Protein AF-W9TBB2-F1 (afdb_monomer_lite)

Sequence (89 aa):
MTSHLAENLKLLCSHYRSIAEVCRKLAINRAQFNKYLGGQSRPTPFNLKRIGDFFGVEGYELEMPPEQFARLVGARHPEAQAGPRTIRC

Radius of gyration: 13.86 Å; chains: 1; bounding box: 34×32×38 Å

Foldseek 3Di:
DDQLLLVLLVLLQVLAPHPVVVCVVLVHDPVVVVCRNVVVDDDDLVSQVSSCVSSVHHSVLSRDHSVVSNVVSVVVPPDSPPDPPPPDD

Structure (mmCIF, N/CA/C/O backbone):
data_AF-W9TBB2-F1
#
_entry.id   AF-W9TBB2-F1
#
loop_
_atom_site.group_PDB
_atom_site.id
_atom_site.type_symbol
_atom_site.label_atom_id
_atom_site.label_alt_id
_atom_site.label_comp_id
_atom_site.label_asym_id
_atom_site.label_entity_id
_atom_site.label_seq_id
_atom_site.pdbx_PDB_ins_code
_atom_site.Cartn_x
_atom_site.Cartn_y
_atom_site.Cartn_z
_atom_site.occupancy
_atom_site.B_iso_or_equiv
_atom_site.auth_seq_id
_atom_site.auth_comp_id
_atom_site.auth_asym_id
_atom_site.auth_atom_id
_atom_site.pdbx_PDB_model_num
ATOM 1 N N . MET A 1 1 ? 6.351 16.997 -6.925 1.00 45.91 1 MET A N 1
ATOM 2 C CA . MET A 1 1 ? 5.912 15.889 -7.803 1.00 45.91 1 MET A CA 1
ATOM 3 C C . MET A 1 1 ? 5.199 14.865 -6.935 1.00 45.91 1 MET A C 1
ATOM 5 O O . MET A 1 1 ? 5.845 14.181 -6.152 1.00 45.91 1 MET A O 1
ATOM 9 N N . THR A 1 2 ? 3.871 14.854 -6.970 1.00 53.81 2 THR A N 1
ATOM 10 C CA . THR A 1 2 ? 3.006 14.016 -6.127 1.00 53.81 2 THR A CA 1
ATOM 11 C C . THR A 1 2 ? 3.130 12.553 -6.544 1.00 53.81 2 THR A C 1
ATOM 13 O O . THR A 1 2 ? 2.725 12.171 -7.636 1.00 53.81 2 THR A O 1
ATOM 16 N N . SER A 1 3 ? 3.744 11.722 -5.701 1.00 68.69 3 SER A N 1
ATOM 17 C CA . SER A 1 3 ? 3.827 10.280 -5.955 1.00 68.69 3 SER A CA 1
ATOM 18 C C . SER A 1 3 ? 2.529 9.612 -5.496 1.00 68.69 3 SER A C 1
ATOM 20 O O . SER A 1 3 ? 2.428 9.217 -4.338 1.00 68.69 3 SER A O 1
ATOM 22 N N . HIS A 1 4 ? 1.547 9.486 -6.395 1.00 82.62 4 HIS A N 1
ATOM 23 C CA . HIS A 1 4 ? 0.243 8.853 -6.120 1.00 82.62 4 HIS A CA 1
ATOM 24 C C . HIS A 1 4 ? 0.379 7.414 -5.598 1.00 82.62 4 HIS A C 1
ATOM 26 O O . HIS A 1 4 ? -0.350 7.003 -4.699 1.00 82.62 4 HIS A O 1
ATOM 32 N N . LEU A 1 5 ? 1.415 6.703 -6.052 1.00 83.75 5 LEU A N 1
ATOM 33 C CA . LEU A 1 5 ? 1.805 5.378 -5.569 1.00 83.75 5 LEU A CA 1
ATOM 34 C C . LEU A 1 5 ? 1.903 5.286 -4.039 1.00 83.75 5 LEU A C 1
ATOM 36 O O . LEU A 1 5 ? 1.460 4.309 -3.438 1.00 83.75 5 LEU A O 1
ATOM 40 N N . ALA A 1 6 ? 2.493 6.297 -3.400 1.00 85.81 6 ALA A N 1
ATOM 41 C CA . ALA A 1 6 ? 2.701 6.300 -1.958 1.00 85.81 6 ALA A CA 1
ATOM 42 C C . ALA A 1 6 ? 1.372 6.391 -1.194 1.00 85.81 6 ALA A C 1
ATOM 44 O O . ALA A 1 6 ? 1.200 5.723 -0.174 1.00 85.81 6 ALA A O 1
ATOM 45 N N . GLU A 1 7 ? 0.427 7.189 -1.694 1.00 87.12 7 GLU A N 1
ATOM 46 C CA . GLU A 1 7 ? -0.918 7.294 -1.124 1.00 87.12 7 GLU A CA 1
ATOM 47 C C . GLU A 1 7 ? -1.736 6.031 -1.379 1.00 87.12 7 GLU A C 1
ATOM 49 O O . GLU A 1 7 ? -2.361 5.521 -0.453 1.00 87.12 7 GLU A O 1
ATOM 54 N N . ASN A 1 8 ? -1.647 5.458 -2.579 1.00 88.44 8 ASN A N 1
ATOM 55 C CA . ASN A 1 8 ? -2.329 4.213 -2.935 1.00 88.44 8 ASN A CA 1
ATOM 56 C C . ASN A 1 8 ? -1.844 3.028 -2.092 1.00 88.44 8 ASN A C 1
ATOM 58 O O . ASN A 1 8 ? -2.652 2.255 -1.582 1.00 88.44 8 ASN A O 1
ATOM 62 N N . LEU A 1 9 ? -0.532 2.925 -1.852 1.00 85.25 9 LEU A N 1
ATOM 63 C CA . LEU A 1 9 ? 0.045 1.937 -0.936 1.00 85.25 9 LEU A CA 1
ATOM 64 C C . LEU A 1 9 ? -0.448 2.125 0.503 1.00 85.25 9 LEU A C 1
ATOM 66 O O . LEU A 1 9 ? -0.746 1.142 1.179 1.00 85.25 9 LEU A O 1
ATOM 70 N N . LYS A 1 10 ? -0.555 3.373 0.982 1.00 85.38 10 LYS A N 1
ATOM 71 C CA . LYS A 1 10 ? -1.129 3.659 2.308 1.00 85.38 10 LYS A CA 1
ATOM 72 C C . LYS A 1 10 ? -2.599 3.265 2.374 1.00 85.38 10 LYS A C 1
ATOM 74 O O . LYS A 1 10 ? -2.991 2.649 3.358 1.00 85.38 10 LYS A O 1
ATOM 79 N N . LEU A 1 11 ? -3.376 3.576 1.337 1.00 85.31 11 LEU A N 1
ATOM 80 C CA . LEU A 1 11 ? -4.780 3.184 1.203 1.00 85.31 11 LEU A CA 1
ATOM 81 C C . LEU A 1 11 ? -4.929 1.668 1.298 1.00 85.31 11 LEU A C 1
ATOM 83 O O . LEU A 1 11 ? -5.649 1.188 2.168 1.00 85.31 11 LEU A O 1
ATOM 87 N N . LEU A 1 12 ? -4.165 0.918 0.498 1.00 82.62 12 LEU A N 1
ATOM 88 C CA . LEU A 1 12 ? -4.133 -0.543 0.561 1.00 82.62 12 LEU A CA 1
ATOM 89 C C . LEU A 1 12 ? -3.799 -1.041 1.960 1.00 82.62 12 LEU A C 1
ATOM 91 O O . LEU A 1 12 ? -4.520 -1.869 2.500 1.00 82.62 12 LEU A O 1
ATOM 95 N N . CYS A 1 13 ? -2.736 -0.521 2.575 1.00 80.62 13 CYS A N 1
ATOM 96 C CA . CYS A 1 13 ? -2.346 -0.921 3.921 1.00 80.62 13 CYS A CA 1
ATOM 97 C C . CYS A 1 13 ? -3.370 -0.544 5.000 1.00 80.62 13 CYS A C 1
ATOM 99 O O . CYS A 1 13 ? -3.424 -1.235 6.013 1.00 80.62 13 CYS A O 1
ATOM 101 N N . SER A 1 14 ? -4.165 0.511 4.800 1.00 80.56 14 SER A N 1
ATOM 102 C CA . SER A 1 14 ? -5.225 0.942 5.722 1.00 80.56 14 SER A CA 1
ATOM 103 C C . SER A 1 14 ? -6.344 -0.097 5.840 1.00 80.56 14 SER A C 1
ATOM 105 O O . SER A 1 14 ? -6.961 -0.230 6.892 1.00 80.56 14 SER A O 1
ATOM 107 N N . HIS A 1 15 ? -6.566 -0.892 4.788 1.00 74.56 15 HIS A N 1
ATOM 108 C CA . HIS A 1 15 ? -7.506 -2.014 4.823 1.00 74.56 15 HIS A CA 1
ATOM 109 C C . HIS A 1 15 ? -6.999 -3.206 5.652 1.00 74.56 15 HIS A C 1
ATOM 111 O O . HIS A 1 15 ? -7.777 -4.105 5.947 1.00 74.56 15 HIS A O 1
ATOM 117 N N . TYR A 1 16 ? -5.723 -3.236 6.050 1.00 77.06 16 TYR A N 1
ATOM 118 C CA . TYR A 1 16 ? -5.144 -4.327 6.834 1.00 77.06 16 TYR A CA 1
ATOM 119 C C . TYR A 1 16 ? -4.915 -3.918 8.286 1.00 77.06 16 TYR A C 1
ATOM 121 O O . TYR A 1 16 ? -4.672 -2.761 8.618 1.00 77.06 16 TYR A O 1
ATOM 129 N N . ARG A 1 17 ? -4.886 -4.919 9.170 1.00 69.38 17 ARG A N 1
ATOM 130 C CA . ARG A 1 17 ? -4.694 -4.731 10.615 1.00 69.38 17 ARG A CA 1
ATOM 131 C C . ARG A 1 17 ? -3.369 -4.050 10.974 1.00 69.38 17 ARG A C 1
ATOM 133 O O . ARG A 1 17 ? -3.269 -3.419 12.023 1.00 69.38 17 ARG A O 1
ATOM 140 N N . SER A 1 18 ? -2.325 -4.222 10.155 1.00 78.50 18 SER A N 1
ATOM 141 C CA . SER A 1 18 ? -1.012 -3.604 10.371 1.00 78.50 18 SER A CA 1
ATOM 142 C C . SER A 1 18 ? -0.088 -3.689 9.156 1.00 78.50 18 SER A C 1
ATOM 144 O O . SER A 1 18 ? 0.123 -4.760 8.592 1.00 78.50 18 SER A O 1
ATOM 146 N N . ILE A 1 19 ? 0.618 -2.589 8.866 1.00 80.88 19 ILE A N 1
ATOM 147 C CA . ILE A 1 19 ? 1.670 -2.523 7.830 1.00 80.88 19 ILE A CA 1
ATOM 148 C C . ILE A 1 19 ? 2.768 -3.569 8.078 1.00 80.88 19 ILE A C 1
ATOM 150 O O . ILE A 1 19 ? 3.306 -4.157 7.147 1.00 80.88 19 ILE A O 1
ATOM 154 N N . ALA A 1 20 ? 3.114 -3.824 9.345 1.00 78.38 20 ALA A N 1
ATOM 155 C CA . ALA A 1 20 ? 4.147 -4.798 9.694 1.00 78.38 20 ALA A CA 1
ATOM 156 C C . ALA A 1 20 ? 3.776 -6.235 9.288 1.00 78.38 20 ALA A C 1
ATOM 158 O O . ALA A 1 20 ? 4.658 -6.996 8.899 1.00 78.38 20 ALA A O 1
ATOM 159 N N . GLU A 1 21 ? 2.493 -6.597 9.353 1.00 81.81 21 GLU A N 1
ATOM 160 C CA . GLU A 1 21 ? 2.012 -7.912 8.920 1.00 81.81 21 GLU A CA 1
ATOM 161 C C . GLU A 1 21 ? 2.102 -8.050 7.398 1.00 81.81 21 GLU A C 1
ATOM 163 O O . GLU A 1 21 ? 2.587 -9.059 6.887 1.00 81.81 21 GLU A O 1
ATOM 168 N N . VAL A 1 22 ? 1.742 -6.986 6.682 1.00 83.94 22 VAL A N 1
ATOM 169 C CA . VAL A 1 22 ? 1.841 -6.916 5.224 1.00 83.94 22 VAL A CA 1
ATOM 170 C C . VAL A 1 22 ? 3.298 -7.007 4.761 1.00 83.94 22 VAL A C 1
ATOM 172 O O . VAL A 1 22 ? 3.614 -7.840 3.917 1.00 83.94 22 VAL A O 1
ATOM 175 N N . CYS A 1 23 ? 4.225 -6.253 5.368 1.00 85.62 23 CYS A N 1
ATOM 176 C CA . CYS A 1 23 ? 5.654 -6.343 5.036 1.00 85.62 23 CYS A CA 1
ATOM 177 C C . CYS A 1 23 ? 6.231 -7.750 5.265 1.00 85.62 23 CYS A C 1
ATOM 179 O O . CYS A 1 23 ? 7.073 -8.194 4.485 1.00 85.62 23 CYS A O 1
ATOM 181 N N . ARG A 1 24 ? 5.780 -8.454 6.317 1.00 84.44 24 ARG A N 1
ATOM 182 C CA . ARG A 1 24 ? 6.183 -9.845 6.585 1.00 84.44 24 ARG A CA 1
ATOM 183 C C . ARG A 1 24 ? 5.677 -10.789 5.496 1.00 84.44 24 ARG A C 1
ATOM 185 O O . ARG A 1 24 ? 6.462 -11.590 5.002 1.00 84.44 24 ARG A O 1
ATOM 192 N N . LYS A 1 25 ? 4.407 -10.665 5.094 1.00 82.62 25 LYS A N 1
ATOM 193 C CA . LYS A 1 25 ? 3.803 -11.483 4.026 1.00 82.62 25 LYS A CA 1
ATOM 194 C C . LYS A 1 25 ? 4.420 -11.203 2.650 1.00 82.62 25 LYS A C 1
ATOM 196 O O . LYS A 1 25 ? 4.669 -12.134 1.897 1.00 82.62 25 LYS A O 1
ATOM 201 N N . LEU A 1 26 ? 4.738 -9.944 2.355 1.00 83.44 26 LEU A N 1
ATOM 202 C CA . LEU A 1 26 ? 5.406 -9.520 1.117 1.00 83.44 26 LEU A CA 1
ATOM 203 C C . LEU A 1 26 ? 6.894 -9.899 1.053 1.00 83.44 26 LEU A C 1
ATOM 205 O O . LEU A 1 26 ? 7.510 -9.779 -0.009 1.00 83.44 26 LEU A O 1
ATOM 209 N N . ALA A 1 27 ? 7.485 -10.304 2.183 1.00 84.81 27 ALA A N 1
ATOM 210 C CA . ALA A 1 27 ? 8.924 -10.506 2.338 1.00 84.81 27 ALA A CA 1
ATOM 211 C C . ALA A 1 27 ? 9.747 -9.288 1.857 1.00 84.81 27 ALA A C 1
ATOM 213 O O . ALA A 1 27 ? 10.782 -9.431 1.204 1.00 84.81 27 ALA A O 1
ATOM 214 N N . ILE A 1 28 ? 9.267 -8.075 2.164 1.00 84.50 28 ILE A N 1
ATOM 215 C CA . ILE A 1 28 ? 9.940 -6.805 1.854 1.00 84.50 28 ILE A CA 1
ATOM 216 C C . ILE A 1 28 ? 10.481 -6.193 3.144 1.00 84.50 28 ILE A C 1
ATOM 218 O O . ILE A 1 28 ? 9.815 -6.169 4.182 1.00 84.50 28 ILE A O 1
ATOM 222 N N . ASN A 1 29 ? 11.693 -5.638 3.074 1.00 86.06 29 ASN A N 1
ATOM 223 C CA . ASN A 1 29 ? 12.277 -4.934 4.205 1.00 86.06 29 ASN A CA 1
ATOM 224 C C . ASN A 1 29 ? 11.431 -3.699 4.563 1.00 86.06 29 ASN A C 1
ATOM 226 O O . ASN A 1 29 ? 11.182 -2.826 3.727 1.00 86.06 29 ASN A O 1
ATOM 230 N N . ARG A 1 30 ? 11.024 -3.602 5.834 1.00 83.62 30 ARG A N 1
ATOM 231 C CA . ARG A 1 30 ? 10.164 -2.523 6.340 1.00 83.62 30 ARG A CA 1
ATOM 232 C C . ARG A 1 30 ? 10.743 -1.131 6.071 1.00 83.62 30 ARG A C 1
ATOM 234 O O . ARG A 1 30 ? 9.979 -0.223 5.771 1.00 83.62 30 ARG A O 1
ATOM 241 N N . ALA A 1 31 ? 12.066 -0.962 6.128 1.00 86.44 31 ALA A N 1
ATOM 242 C CA . ALA A 1 31 ? 12.723 0.309 5.823 1.00 86.44 31 ALA A CA 1
ATOM 243 C C . ALA A 1 31 ? 12.570 0.691 4.343 1.00 86.44 31 ALA A C 1
ATOM 245 O O . ALA A 1 31 ? 12.321 1.850 4.026 1.00 86.44 31 ALA A O 1
ATOM 246 N N . GLN A 1 32 ? 12.663 -0.286 3.439 1.00 86.31 32 GLN A N 1
ATOM 247 C CA . GLN A 1 32 ? 12.446 -0.092 2.003 1.00 86.31 32 GLN A CA 1
ATOM 248 C C . GLN A 1 32 ? 10.987 0.260 1.713 1.00 86.31 32 GLN A C 1
ATOM 250 O O . GLN A 1 32 ? 10.714 1.224 1.006 1.00 86.31 32 GLN A O 1
ATOM 255 N N . PHE A 1 33 ? 10.055 -0.460 2.339 1.00 85.81 33 PHE A N 1
ATOM 256 C CA . PHE A 1 33 ? 8.631 -0.176 2.207 1.00 85.81 33 PHE A CA 1
ATOM 257 C C . PHE A 1 33 ? 8.277 1.226 2.715 1.00 85.81 33 PHE A C 1
ATOM 259 O O . PHE A 1 33 ? 7.522 1.949 2.075 1.00 85.81 33 PHE A O 1
ATOM 266 N N . ASN A 1 34 ? 8.888 1.664 3.818 1.00 85.88 34 ASN A N 1
ATOM 267 C CA . ASN A 1 34 ? 8.670 3.006 4.353 1.00 85.88 34 ASN A CA 1
ATOM 268 C C . ASN A 1 34 ? 9.187 4.105 3.403 1.00 85.88 34 ASN A C 1
ATOM 270 O O . ASN A 1 34 ? 8.547 5.142 3.249 1.00 85.88 34 ASN A O 1
ATOM 274 N N . LYS A 1 35 ? 10.289 3.853 2.678 1.00 86.94 35 LYS A N 1
ATOM 275 C CA . LYS A 1 35 ? 10.748 4.750 1.600 1.00 86.94 35 LYS A CA 1
ATOM 276 C C . LYS A 1 35 ? 9.725 4.847 0.466 1.00 86.94 35 LYS A C 1
ATOM 278 O O . LYS A 1 35 ? 9.539 5.936 -0.073 1.00 86.94 35 LYS A O 1
ATOM 283 N N . TYR A 1 36 ? 9.044 3.748 0.133 1.00 86.62 36 TYR A N 1
ATOM 284 C CA . TYR A 1 36 ? 7.968 3.741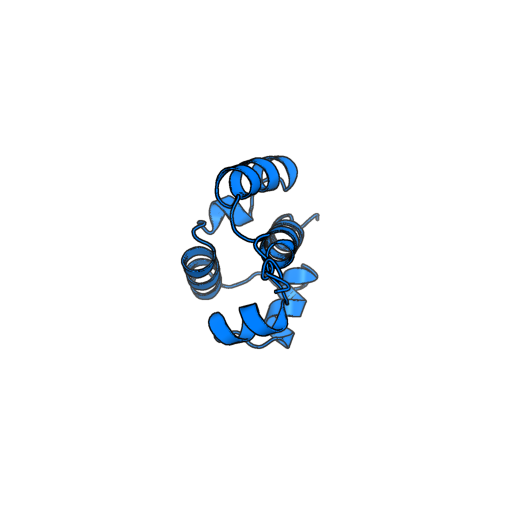 -0.867 1.00 86.62 36 TYR A CA 1
ATOM 285 C C . TYR A 1 36 ? 6.742 4.530 -0.383 1.00 86.62 36 TYR A C 1
ATOM 287 O O . TYR A 1 36 ? 6.256 5.399 -1.102 1.00 86.62 36 TYR A O 1
ATOM 295 N N . LEU A 1 37 ? 6.308 4.321 0.866 1.00 84.00 37 LEU A N 1
ATOM 296 C CA . LEU A 1 37 ? 5.208 5.072 1.497 1.00 84.00 37 LEU A CA 1
ATOM 297 C C . LEU A 1 37 ? 5.510 6.571 1.661 1.00 84.00 37 LEU A C 1
ATOM 299 O O . LEU A 1 37 ? 4.594 7.392 1.735 1.00 84.00 37 LEU A O 1
ATOM 303 N N . GLY A 1 38 ? 6.787 6.933 1.767 1.00 82.25 38 GLY A N 1
ATOM 304 C CA . GLY A 1 38 ? 7.243 8.319 1.819 1.00 82.25 38 GLY A CA 1
ATOM 305 C C . GLY A 1 38 ? 7.452 8.961 0.447 1.00 82.25 38 GLY A C 1
ATOM 306 O O . GLY A 1 38 ? 7.825 10.127 0.396 1.00 82.25 38 GLY A O 1
ATOM 307 N N . GLY A 1 39 ? 7.283 8.217 -0.654 1.00 81.19 39 GLY A N 1
ATOM 308 C CA . GLY A 1 39 ? 7.601 8.699 -2.003 1.00 81.19 39 GLY A CA 1
ATOM 309 C C . GLY A 1 39 ? 9.092 8.989 -2.229 1.00 81.19 39 GLY A C 1
ATOM 310 O O . GLY A 1 39 ? 9.450 9.633 -3.209 1.00 81.19 39 GLY A O 1
ATOM 311 N N . GLN A 1 40 ? 9.968 8.520 -1.334 1.00 80.75 40 GLN A N 1
ATOM 312 C CA . GLN A 1 40 ? 11.418 8.735 -1.404 1.00 80.75 40 GLN A CA 1
ATOM 313 C C . GLN A 1 40 ? 12.106 7.761 -2.368 1.00 80.75 40 GLN A C 1
ATOM 315 O O . GLN A 1 40 ? 13.247 7.964 -2.775 1.00 80.75 40 GLN A O 1
ATOM 320 N N . SER A 1 41 ? 11.453 6.652 -2.711 1.00 79.38 41 SER A N 1
ATOM 321 C CA . SER A 1 41 ? 11.953 5.682 -3.684 1.00 79.38 41 SER A CA 1
ATOM 322 C C . SER A 1 41 ? 10.798 5.067 -4.452 1.00 79.38 41 SER A C 1
ATOM 324 O O . SER A 1 41 ? 9.711 4.891 -3.905 1.00 79.38 41 SER A O 1
ATOM 326 N N . ARG A 1 42 ? 11.048 4.699 -5.711 1.00 76.62 42 ARG A N 1
ATOM 327 C CA . ARG A 1 42 ? 10.105 3.909 -6.502 1.00 76.62 42 ARG A CA 1
ATOM 328 C C . ARG A 1 42 ? 10.431 2.419 -6.353 1.00 76.62 42 ARG A C 1
ATOM 330 O O . ARG A 1 42 ? 11.606 2.053 -6.442 1.00 76.62 42 ARG A O 1
ATOM 337 N N . PRO A 1 43 ? 9.440 1.554 -6.087 1.00 80.62 43 PRO A N 1
ATOM 338 C CA . PRO A 1 43 ? 9.641 0.113 -6.136 1.00 80.62 43 PRO A CA 1
ATOM 339 C C . PRO A 1 43 ? 10.059 -0.315 -7.545 1.00 80.62 43 PRO A C 1
ATOM 341 O O . PRO A 1 43 ? 9.593 0.228 -8.543 1.00 80.62 43 PRO A O 1
ATOM 344 N N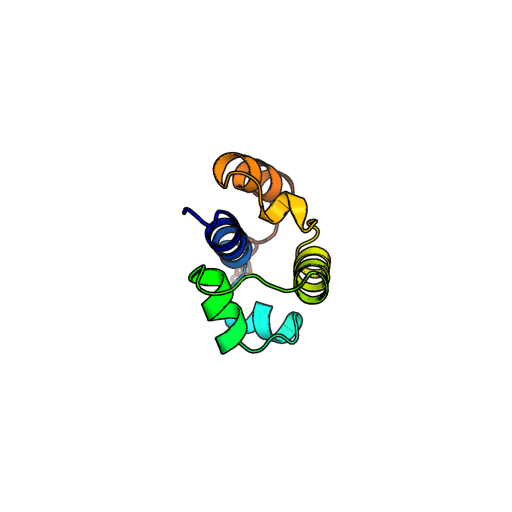 . THR A 1 44 ? 10.948 -1.302 -7.628 1.00 84.56 44 THR A N 1
ATOM 345 C CA . THR A 1 44 ? 11.284 -1.935 -8.908 1.00 84.56 44 THR A CA 1
ATOM 346 C C . THR A 1 44 ? 10.086 -2.728 -9.439 1.00 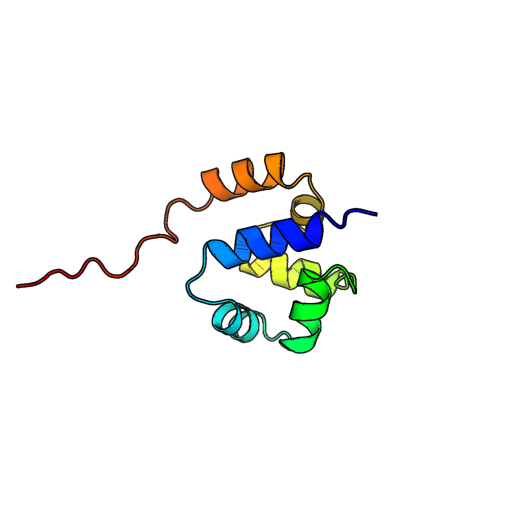84.56 44 THR A C 1
ATOM 348 O O . THR A 1 44 ? 9.272 -3.186 -8.632 1.00 84.56 44 THR A O 1
ATOM 351 N N . PRO A 1 45 ? 9.987 -2.972 -10.759 1.00 83.2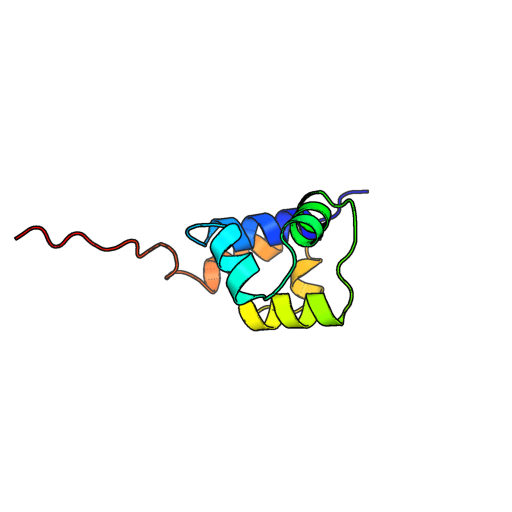5 45 PRO A N 1
ATOM 352 C CA . PRO A 1 45 ? 8.894 -3.749 -11.356 1.00 83.25 45 PRO A CA 1
ATOM 353 C C . PRO A 1 45 ? 8.690 -5.125 -10.700 1.00 83.25 45 PRO A C 1
ATOM 355 O O . PRO A 1 45 ? 7.561 -5.575 -10.548 1.00 83.25 45 PRO A O 1
ATOM 358 N N . PHE A 1 46 ? 9.759 -5.760 -10.208 1.00 86.38 46 PHE A N 1
ATOM 359 C CA . PHE A 1 46 ? 9.667 -7.005 -9.438 1.00 86.38 46 PHE A CA 1
ATOM 360 C C . PHE A 1 46 ? 8.922 -6.837 -8.102 1.00 86.38 46 PHE A C 1
ATOM 362 O O . PHE A 1 46 ? 8.048 -7.636 -7.766 1.00 86.38 46 PHE A O 1
ATOM 369 N N . ASN A 1 47 ? 9.245 -5.787 -7.339 1.00 85.69 47 ASN A N 1
ATOM 370 C CA . ASN A 1 47 ? 8.557 -5.488 -6.082 1.00 85.69 47 ASN A CA 1
ATOM 371 C C . ASN A 1 47 ? 7.122 -5.022 -6.336 1.00 85.69 47 ASN A C 1
ATOM 373 O O . ASN A 1 47 ? 6.228 -5.440 -5.614 1.00 85.69 47 ASN A O 1
ATOM 377 N N . LEU A 1 48 ? 6.900 -4.216 -7.378 1.00 85.38 48 LEU A N 1
ATOM 378 C CA . LEU A 1 48 ? 5.568 -3.813 -7.833 1.00 85.38 48 LEU A CA 1
ATOM 379 C C . LEU A 1 48 ? 4.699 -5.021 -8.161 1.00 85.38 48 LEU A C 1
ATOM 381 O O . LEU A 1 48 ? 3.587 -5.101 -7.658 1.00 85.38 48 LEU A O 1
ATOM 385 N N . LYS A 1 49 ? 5.226 -5.989 -8.919 1.00 86.81 49 LYS A N 1
ATOM 386 C CA . LYS A 1 49 ? 4.511 -7.230 -9.221 1.00 86.81 49 LYS A CA 1
ATOM 387 C C . LYS A 1 49 ? 4.187 -8.012 -7.953 1.00 86.81 49 LYS A C 1
ATOM 389 O O . LYS A 1 49 ? 3.065 -8.461 -7.818 1.00 86.81 49 LYS A O 1
ATOM 394 N N . ARG A 1 50 ? 5.125 -8.156 -7.010 1.00 87.44 50 ARG A N 1
ATOM 395 C CA . ARG A 1 50 ? 4.862 -8.839 -5.726 1.00 87.44 50 ARG A CA 1
ATOM 396 C C . ARG A 1 50 ? 3.788 -8.153 -4.892 1.00 87.44 50 ARG A C 1
ATOM 398 O O . ARG A 1 50 ? 2.941 -8.818 -4.315 1.00 87.44 50 ARG A O 1
ATOM 405 N N . ILE A 1 51 ? 3.883 -6.831 -4.787 1.00 85.38 51 ILE A N 1
ATOM 406 C CA . ILE A 1 51 ? 2.914 -5.999 -4.077 1.00 85.38 51 ILE A CA 1
ATOM 407 C C . ILE A 1 51 ? 1.550 -6.177 -4.733 1.00 85.38 51 ILE A C 1
ATOM 409 O O . ILE A 1 51 ? 0.589 -6.521 -4.058 1.00 85.38 51 ILE A O 1
ATOM 413 N N . GLY A 1 52 ? 1.493 -6.018 -6.048 1.00 85.75 52 GLY A N 1
ATOM 414 C CA . GLY A 1 52 ? 0.285 -6.204 -6.827 1.00 85.75 52 GLY A CA 1
ATOM 415 C C . GLY A 1 52 ? -0.343 -7.585 -6.652 1.00 85.75 52 GLY A C 1
ATOM 416 O O . GLY A 1 52 ? -1.506 -7.682 -6.290 1.00 85.75 52 GLY A O 1
ATOM 417 N N . ASP A 1 53 ? 0.451 -8.644 -6.791 1.00 86.25 53 ASP A N 1
ATOM 418 C CA . ASP A 1 53 ? 0.036 -10.041 -6.608 1.00 86.25 53 ASP A CA 1
ATOM 419 C C . ASP A 1 53 ? -0.546 -10.292 -5.206 1.00 86.25 53 ASP A C 1
ATOM 421 O O . ASP A 1 53 ? -1.583 -10.931 -5.060 1.00 86.25 53 ASP A O 1
ATOM 425 N N . PHE A 1 54 ? 0.058 -9.695 -4.173 1.00 85.00 54 PHE A N 1
ATOM 426 C CA . PHE A 1 54 ? -0.431 -9.784 -2.798 1.00 85.00 54 PHE A CA 1
ATOM 427 C C . PHE A 1 54 ? -1.760 -9.049 -2.573 1.00 85.00 54 PHE A C 1
ATOM 429 O O . PHE A 1 54 ? -2.611 -9.531 -1.828 1.00 85.00 54 PHE A O 1
ATOM 436 N N . PHE A 1 55 ? -1.924 -7.869 -3.172 1.00 83.56 55 PHE A N 1
ATOM 437 C CA . PHE A 1 55 ? -3.115 -7.031 -3.008 1.00 83.56 55 PHE A CA 1
ATOM 438 C C . PHE A 1 55 ? -4.196 -7.278 -4.074 1.00 83.56 55 PHE A C 1
ATOM 440 O O . PHE A 1 55 ? -5.261 -6.673 -3.994 1.00 83.56 55 PHE A O 1
ATOM 447 N N . GLY A 1 56 ? -3.939 -8.131 -5.068 1.0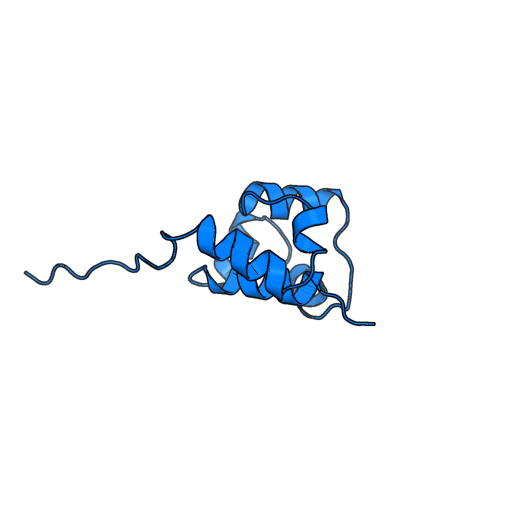0 85.12 56 GLY A N 1
ATOM 448 C CA . GLY A 1 56 ? -4.836 -8.358 -6.203 1.00 85.12 56 GLY A CA 1
ATOM 449 C C . GLY A 1 56 ? -4.970 -7.149 -7.138 1.00 85.12 56 GLY A C 1
ATOM 450 O O . GLY A 1 56 ? -6.051 -6.908 -7.675 1.00 85.12 56 GLY A O 1
ATOM 451 N N . VAL A 1 57 ? -3.901 -6.363 -7.294 1.00 87.19 57 VAL A N 1
ATOM 452 C CA . VAL A 1 57 ? -3.855 -5.187 -8.180 1.00 87.19 57 VAL A CA 1
ATOM 453 C C . VAL A 1 57 ? -2.627 -5.227 -9.084 1.00 87.19 57 VAL A C 1
ATOM 455 O O . VAL A 1 57 ? -1.655 -5.918 -8.803 1.00 87.19 57 VAL A O 1
ATOM 458 N N . GLU A 1 58 ? -2.626 -4.461 -10.162 1.00 87.69 58 GLU A N 1
ATOM 459 C CA . GLU A 1 58 ? -1.472 -4.326 -11.045 1.00 87.69 58 GLU A CA 1
ATOM 460 C C . GLU A 1 58 ? -0.645 -3.068 -10.756 1.00 87.69 58 GLU A C 1
ATOM 462 O O . GLU A 1 58 ? -1.080 -2.119 -10.099 1.00 87.69 58 GLU A O 1
ATOM 467 N N . GLY A 1 59 ? 0.591 -3.050 -11.265 1.00 83.44 59 GLY A N 1
ATOM 468 C CA . GLY A 1 59 ? 1.514 -1.935 -11.048 1.00 83.44 59 GLY A CA 1
ATOM 469 C C . GLY A 1 59 ? 0.981 -0.597 -11.563 1.00 83.44 59 GLY A C 1
ATOM 470 O O . GLY A 1 59 ? 1.132 0.412 -10.882 1.00 83.44 59 GLY A O 1
ATOM 471 N N . TYR A 1 60 ? 0.292 -0.600 -12.709 1.00 84.88 60 TYR A N 1
ATOM 472 C CA . TYR A 1 60 ? -0.329 0.607 -13.257 1.00 84.88 60 TYR A CA 1
ATOM 473 C C . TYR A 1 60 ? -1.529 1.075 -12.428 1.00 84.88 60 TYR A C 1
ATOM 475 O O . TYR A 1 60 ? -1.763 2.277 -12.344 1.00 84.88 60 TYR A O 1
ATOM 483 N N . GLU A 1 61 ? -2.269 0.163 -11.778 1.00 86.50 61 GLU A N 1
ATOM 484 C CA . GLU A 1 61 ? -3.386 0.538 -10.903 1.00 86.50 61 GLU A CA 1
ATOM 485 C C . GLU A 1 61 ? -2.867 1.325 -9.693 1.00 86.50 61 GLU A C 1
ATOM 487 O O . GLU A 1 61 ? -3.463 2.319 -9.287 1.00 86.50 61 GLU A O 1
ATOM 492 N N . LEU A 1 62 ? -1.703 0.940 -9.163 1.00 83.75 62 LEU A N 1
ATOM 493 C CA . LEU A 1 62 ? -1.043 1.649 -8.066 1.00 83.75 62 LEU A CA 1
ATOM 494 C C . LEU A 1 62 ? -0.550 3.047 -8.461 1.00 83.75 62 LEU A C 1
ATOM 496 O O . LEU A 1 62 ? -0.338 3.878 -7.582 1.00 83.75 62 LEU A O 1
ATOM 500 N N . GLU A 1 63 ? -0.360 3.330 -9.747 1.00 84.94 63 GLU A N 1
ATOM 501 C CA . GLU A 1 63 ? 0.053 4.650 -10.241 1.00 84.94 63 GLU A CA 1
ATOM 502 C C . GLU A 1 63 ? -1.136 5.566 -10.580 1.00 84.94 63 GLU A C 1
ATOM 504 O O . GLU A 1 63 ? -0.935 6.747 -10.868 1.00 84.94 63 GLU A O 1
ATOM 509 N N . MET A 1 64 ? -2.370 5.057 -10.497 1.00 87.44 64 MET A N 1
ATOM 510 C CA . MET A 1 64 ? -3.583 5.831 -10.765 1.00 87.44 64 MET A CA 1
ATOM 511 C C . MET A 1 64 ? -3.839 6.923 -9.714 1.00 87.44 64 MET A C 1
ATOM 513 O O . MET A 1 64 ? -3.325 6.857 -8.592 1.00 87.44 64 MET A O 1
ATOM 517 N N . PRO A 1 65 ? -4.685 7.921 -10.034 1.00 88.44 65 PRO A N 1
ATOM 518 C CA . PRO A 1 65 ? -5.129 8.905 -9.058 1.00 88.44 65 PRO A CA 1
ATOM 519 C C . PRO A 1 65 ? -5.746 8.221 -7.827 1.00 88.44 65 PRO A C 1
ATOM 521 O O . PRO A 1 65 ? -6.570 7.316 -7.995 1.00 88.44 65 PRO A O 1
ATOM 524 N N . PRO A 1 66 ? -5.407 8.656 -6.600 1.00 84.25 66 PRO A N 1
ATOM 525 C CA . PRO A 1 66 ? -5.862 7.999 -5.375 1.00 84.25 66 PRO A CA 1
ATOM 526 C C . PRO A 1 66 ? -7.382 7.974 -5.234 1.00 84.25 66 PRO A C 1
ATOM 528 O O . PRO A 1 66 ? -7.943 7.019 -4.713 1.00 84.25 66 PRO A O 1
ATOM 531 N N . GLU A 1 67 ? -8.065 8.972 -5.782 1.00 85.88 67 GLU A N 1
ATOM 532 C CA . GLU A 1 67 ? -9.522 9.032 -5.905 1.00 85.88 67 GLU A CA 1
ATOM 533 C C . GLU A 1 67 ? -10.121 7.905 -6.769 1.00 85.88 67 GLU A C 1
ATOM 535 O O . GLU A 1 67 ? -11.126 7.300 -6.387 1.00 85.88 67 GLU A O 1
ATOM 540 N N . GLN A 1 68 ? -9.503 7.576 -7.908 1.00 87.12 68 GLN A N 1
ATOM 541 C CA . GLN A 1 68 ? -9.938 6.463 -8.757 1.00 87.12 68 GLN A CA 1
ATOM 542 C C . GLN A 1 68 ? -9.574 5.129 -8.118 1.00 87.12 68 GLN A C 1
ATOM 544 O O . GLN A 1 68 ? -10.402 4.221 -8.053 1.00 87.12 68 GLN A O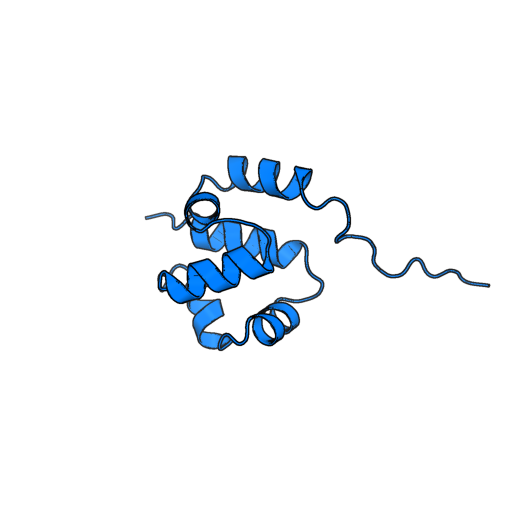 1
ATOM 549 N N . PHE A 1 69 ? -8.356 5.029 -7.595 1.00 88.12 69 PHE A N 1
ATOM 550 C CA . PHE A 1 69 ? -7.863 3.816 -6.966 1.00 88.12 69 PHE A CA 1
ATOM 551 C C . PHE A 1 69 ? -8.668 3.442 -5.711 1.00 88.12 69 PHE A C 1
ATOM 553 O O . PHE A 1 69 ? -9.068 2.290 -5.564 1.00 88.12 69 PHE A O 1
ATOM 560 N N . ALA A 1 70 ? -9.003 4.409 -4.850 1.00 84.69 70 ALA A N 1
ATOM 561 C CA . ALA A 1 70 ? -9.832 4.187 -3.664 1.00 84.69 70 ALA A CA 1
ATOM 562 C C . ALA A 1 70 ? -11.222 3.638 -4.014 1.00 84.69 70 ALA A C 1
ATOM 564 O O . ALA A 1 70 ? -11.725 2.750 -3.328 1.00 84.69 70 ALA A O 1
ATOM 565 N N . ARG A 1 71 ? -11.838 4.121 -5.102 1.00 85.00 71 ARG A N 1
ATOM 566 C CA . ARG A 1 71 ? -13.119 3.587 -5.596 1.00 85.00 71 ARG A CA 1
ATOM 567 C C . ARG A 1 71 ? -12.989 2.141 -6.065 1.00 85.00 71 ARG A C 1
ATOM 569 O O . ARG A 1 71 ? -13.869 1.328 -5.801 1.00 85.00 71 ARG A O 1
ATOM 576 N N . LEU A 1 72 ? -11.887 1.831 -6.737 1.00 84.56 72 LEU A N 1
ATOM 577 C CA . LEU A 1 72 ? -11.616 0.522 -7.316 1.00 84.56 72 LEU A CA 1
ATOM 578 C C . LEU A 1 72 ? -11.331 -0.525 -6.225 1.00 84.56 72 LEU A C 1
ATOM 580 O O . LEU A 1 72 ? -11.955 -1.585 -6.198 1.00 84.56 72 LEU A O 1
ATOM 584 N N . VAL A 1 73 ? -10.463 -0.193 -5.266 1.00 80.88 73 VAL A N 1
ATOM 585 C CA . VAL A 1 73 ? -10.154 -1.045 -4.106 1.00 80.88 73 VAL A CA 1
ATOM 586 C C . VAL A 1 73 ? -11.350 -1.164 -3.164 1.00 80.88 73 VAL A C 1
ATOM 588 O O . VAL A 1 73 ? -11.664 -2.267 -2.721 1.00 80.88 73 VAL A O 1
ATOM 591 N N . GLY A 1 74 ? -12.057 -0.062 -2.895 1.00 73.12 74 GLY A N 1
ATOM 592 C CA . GLY A 1 74 ? -13.250 -0.059 -2.047 1.00 73.12 74 GLY A CA 1
ATOM 593 C C . GLY A 1 74 ? -14.377 -0.942 -2.588 1.00 73.12 74 GLY A C 1
ATOM 594 O O . GLY A 1 74 ? -15.090 -1.563 -1.806 1.00 73.12 74 GLY A O 1
ATOM 595 N N . ALA A 1 75 ? -14.503 -1.059 -3.913 1.00 66.25 75 ALA A N 1
ATOM 596 C CA . ALA A 1 75 ? -15.439 -1.985 -4.547 1.00 66.25 75 ALA A CA 1
ATOM 597 C C . ALA A 1 75 ? -14.957 -3.451 -4.521 1.00 66.25 75 ALA A C 1
ATOM 599 O O . ALA A 1 75 ? -15.782 -4.359 -4.456 1.00 66.25 75 ALA A O 1
ATOM 600 N N . ARG A 1 76 ? -13.638 -3.694 -4.572 1.00 64.50 76 ARG A N 1
ATOM 601 C CA . ARG A 1 76 ? -13.043 -5.044 -4.620 1.00 64.50 76 ARG A CA 1
ATOM 602 C C . ARG A 1 76 ? -12.879 -5.710 -3.249 1.00 64.50 76 ARG A C 1
ATOM 604 O O . ARG A 1 76 ? -12.942 -6.931 -3.177 1.00 64.50 76 ARG A O 1
ATOM 611 N N . HIS A 1 77 ? -12.674 -4.948 -2.172 1.00 59.59 77 HIS A N 1
ATOM 612 C CA . HIS A 1 77 ? -12.396 -5.484 -0.830 1.00 59.59 77 HIS A CA 1
ATOM 613 C C . HIS A 1 77 ? -13.426 -5.041 0.232 1.00 59.59 77 HIS A C 1
ATOM 615 O O . HIS A 1 77 ? -13.082 -4.312 1.167 1.00 59.59 77 HIS A O 1
ATOM 621 N N . PRO A 1 78 ? -14.683 -5.524 0.170 1.00 50.69 78 PRO A N 1
ATOM 622 C CA . PRO A 1 78 ? -15.654 -5.306 1.245 1.00 50.69 78 PRO A CA 1
ATOM 623 C C . PRO A 1 78 ? -15.306 -6.061 2.548 1.00 50.69 78 PRO A C 1
ATOM 625 O O . PRO A 1 78 ? -15.848 -5.749 3.604 1.00 50.69 78 PRO A O 1
ATOM 628 N N . GLU A 1 79 ? -14.397 -7.043 2.505 1.00 48.06 79 GLU A N 1
ATOM 629 C CA . GLU A 1 79 ? -14.251 -8.057 3.563 1.00 48.06 79 GLU A CA 1
ATOM 630 C C . GLU A 1 79 ? -13.147 -7.775 4.604 1.00 48.06 79 GLU A C 1
ATOM 632 O O . GLU A 1 79 ? -13.142 -8.353 5.690 1.00 48.06 79 GLU A O 1
ATOM 637 N N . ALA A 1 80 ? -12.232 -6.834 4.349 1.00 49.69 80 ALA A N 1
ATOM 638 C CA . ALA A 1 80 ? -11.084 -6.601 5.237 1.00 49.69 80 ALA A CA 1
ATOM 639 C C . ALA A 1 80 ? -11.433 -5.880 6.566 1.00 49.69 80 ALA A C 1
ATOM 641 O O . ALA A 1 80 ? -10.580 -5.735 7.440 1.00 49.69 80 ALA A O 1
ATOM 642 N N . GLN A 1 81 ? -12.698 -5.477 6.754 1.00 46.19 81 GLN A N 1
ATOM 643 C CA . GLN A 1 81 ? -13.235 -4.961 8.023 1.00 46.19 81 GLN A CA 1
ATOM 644 C C . GLN A 1 81 ? -13.943 -6.021 8.887 1.00 46.19 81 GLN A C 1
ATOM 646 O O . GLN A 1 81 ? -14.514 -5.679 9.923 1.00 46.19 81 GLN A O 1
ATOM 651 N N . ALA A 1 82 ? -13.868 -7.312 8.550 1.00 44.72 82 ALA A N 1
ATOM 652 C CA . ALA A 1 82 ? -14.268 -8.374 9.472 1.00 44.72 82 ALA A CA 1
ATOM 653 C C . ALA A 1 82 ? -13.175 -8.611 10.536 1.00 44.72 82 ALA A C 1
ATOM 655 O O . ALA A 1 82 ? -12.535 -9.659 10.603 1.00 44.72 82 ALA A O 1
ATOM 656 N N . GLY A 1 83 ? -12.969 -7.621 11.412 1.00 43.50 83 GLY A N 1
ATOM 657 C CA . GLY A 1 83 ? -12.446 -7.904 12.748 1.00 43.50 83 GLY A CA 1
ATOM 658 C C . GLY A 1 83 ? -13.324 -8.975 13.411 1.00 43.50 83 GLY A C 1
ATOM 659 O O . GLY A 1 83 ? -14.507 -9.076 13.070 1.00 43.50 83 GLY A O 1
ATOM 660 N N . PRO A 1 84 ? -12.782 -9.803 14.323 1.00 42.84 84 PRO A N 1
ATOM 661 C CA . PRO A 1 84 ? -13.545 -10.892 14.913 1.00 42.84 84 PRO A CA 1
ATOM 662 C C . PRO A 1 84 ? -14.817 -10.311 15.525 1.00 42.84 84 PRO A C 1
ATOM 664 O O . PRO A 1 84 ? -14.755 -9.527 16.475 1.00 42.84 84 PRO A O 1
ATOM 667 N N . ARG A 1 85 ? -15.976 -10.674 14.962 1.00 44.16 85 ARG A N 1
ATOM 668 C CA . ARG A 1 85 ? -17.254 -10.508 15.643 1.00 44.16 85 ARG A CA 1
ATOM 669 C C . ARG A 1 85 ? -17.090 -11.307 16.924 1.00 44.16 85 ARG A C 1
ATOM 671 O O . ARG A 1 85 ? -17.060 -12.532 16.889 1.00 44.16 85 ARG A O 1
ATOM 678 N N . THR A 1 86 ? -16.869 -10.607 18.030 1.00 47.97 86 THR A N 1
ATOM 679 C CA . THR A 1 86 ? -16.963 -11.192 19.357 1.00 47.97 86 THR A CA 1
ATOM 680 C C . THR A 1 86 ? -18.374 -11.752 19.473 1.00 47.97 86 THR A C 1
ATOM 682 O O . THR A 1 86 ? -19.348 -11.022 19.639 1.00 47.97 86 THR A O 1
ATOM 685 N N . ILE A 1 87 ? -18.502 -13.061 19.268 1.00 51.97 87 ILE A N 1
ATOM 686 C CA . ILE A 1 87 ? -19.664 -13.801 19.729 1.00 51.97 87 ILE A CA 1
ATOM 687 C C . ILE A 1 87 ? -19.371 -14.008 21.205 1.00 51.97 87 ILE A C 1
ATOM 689 O O . ILE A 1 87 ? -18.703 -14.950 21.619 1.00 51.97 87 ILE A O 1
ATOM 693 N N . ARG A 1 88 ? -19.770 -13.000 21.973 1.00 48.72 88 ARG A N 1
ATOM 694 C CA . ARG A 1 88 ? -19.876 -13.078 23.416 1.00 48.72 88 ARG A CA 1
ATOM 695 C C . ARG A 1 88 ? -21.062 -13.994 23.706 1.00 48.72 88 ARG A C 1
ATOM 697 O O . ARG A 1 88 ? -22.203 -13.590 23.484 1.00 48.72 88 ARG A O 1
ATOM 704 N N . CYS A 1 89 ? -20.776 -15.208 24.154 1.00 40.91 89 CYS A N 1
ATOM 705 C CA . CYS A 1 89 ? -21.702 -16.092 24.854 1.00 40.91 89 CYS A CA 1
ATOM 706 C C . CYS A 1 89 ? -20.947 -16.662 26.050 1.00 40.91 89 CYS A C 1
ATOM 708 O O . CYS A 1 89 ? -19.851 -17.217 25.814 1.00 40.91 89 CYS A O 1
#

pLDDT: mean 77.15, std 14.03, range [40.91, 88.44]

Secondary structure (DSSP, 8-state):
---HHHHHHHHHHHTSS-HHHHHHHTT--HHHHHHHHTTSSPPPHHHHHHHHHHHT--HHHHTS-HHHHHHHHHHH-SSTT--------